Protein AF-A0A182GHY9-F1 (afdb_monomer)

Solvent-accessible surface area (backbone atoms only — not comparable to full-atom values): 9884 Å² total; per-residue (Å²): 143,86,58,100,80,68,76,86,52,67,66,63,53,52,51,48,66,60,46,50,62,52,52,52,51,51,52,52,50,51,54,53,50,46,50,72,72,6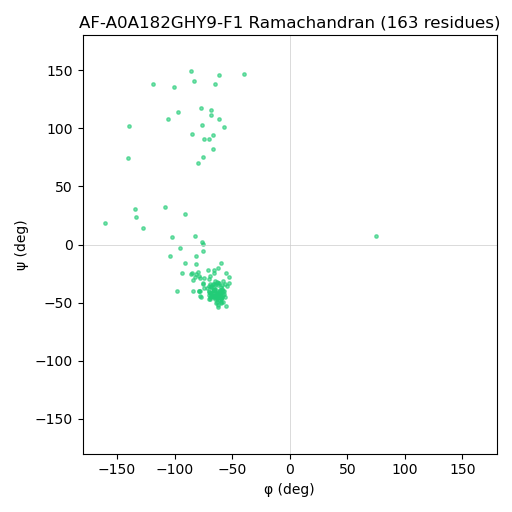6,54,89,40,74,66,48,56,60,66,68,33,74,63,49,67,51,50,62,54,41,52,54,34,36,60,63,43,46,57,59,50,50,53,52,53,60,70,64,62,83,66,95,65,91,74,55,64,70,60,57,73,75,60,47,58,65,60,54,47,51,43,51,49,53,14,50,50,51,38,54,65,48,51,53,54,51,54,51,49,50,41,71,72,64,56,84,76,62,94,78,70,80,75,86,63,71,65,58,59,54,57,52,50,53,51,52,50,51,56,52,51,54,51,55,45,70,73,37,81,73,54,50,63,71,72,79,110

Foldseek 3Di:
DDDPPDDDDVVVVVVCVVVVVVVVVVVVVVLVVCLVVVPPDPSNVVCPDPVVVLVVLLVVLLVVLVVVLVVVVVVPPPDDDPCPPVCVVPPPVVSVVVSSVSSVCVCCVCVVVVVVVCCVVVVPPPPDDDPDPPVVVVVVVVVVVVVVVVVVCVPDPVSVVVVVD

Radius of gyration: 30.06 Å; Cα contacts (8 Å, |Δi|>4): 34; chains: 1; bounding box: 75×43×74 Å

Sequence (165 aa):
MGSIHYEYNAFHAANYAAFSPIAWCIFFSWVVFTSHLGYKNTLVNLLSWRGFRVTTKMSYAVYLTQFPIFFYQVGRVRSSLYYDFVITVLCDFNEYGVIFLASYLLTVLFETPYSNIKRLLFDKRREKQPAPKLHDKQSQLDSALNSSKSIIYSTDPIAKELKDR

Mean predicted aligned error: 16.68 Å

Structure (mmCIF, N/CA/C/O backbone):
data_AF-A0A182GHY9-F1
#
_entry.id   AF-A0A182GHY9-F1
#
loop_
_atom_site.group_PDB
_atom_site.id
_atom_site.type_symbol
_atom_site.label_atom_id
_atom_site.label_alt_id
_atom_site.label_comp_id
_atom_site.label_asym_id
_atom_site.label_entity_id
_atom_site.label_seq_id
_atom_site.pdbx_PDB_ins_code
_atom_site.Cartn_x
_atom_site.Cartn_y
_atom_site.Cartn_z
_atom_site.occupancy
_atom_site.B_iso_or_equiv
_atom_site.auth_seq_id
_atom_site.auth_comp_id
_atom_site.auth_asym_id
_atom_site.auth_atom_id
_atom_site.pdbx_PDB_model_num
ATOM 1 N N . MET A 1 1 ? 1.100 11.813 -21.934 1.00 51.38 1 MET A N 1
ATOM 2 C CA . MET A 1 1 ? 2.394 11.619 -22.623 1.00 51.38 1 MET A CA 1
ATOM 3 C C . MET A 1 1 ? 2.229 10.567 -23.716 1.00 51.38 1 MET A C 1
ATOM 5 O O . MET A 1 1 ? 2.655 9.440 -23.535 1.00 51.38 1 MET A O 1
ATOM 9 N N . GLY A 1 2 ? 1.534 10.892 -24.808 1.00 58.16 2 GLY A N 1
ATOM 10 C CA . GLY A 1 2 ? 1.215 9.904 -25.853 1.00 58.16 2 GLY A CA 1
ATOM 11 C C . GLY A 1 2 ? 0.840 10.515 -27.202 1.00 58.16 2 GLY A C 1
ATOM 12 O O . GLY A 1 2 ? 0.208 9.861 -28.018 1.00 58.16 2 GLY A O 1
ATOM 13 N N . SER A 1 3 ? 1.184 11.783 -27.427 1.00 59.09 3 SER A N 1
ATOM 14 C CA . SER A 1 3 ? 1.061 12.428 -28.731 1.00 59.09 3 SER A CA 1
ATOM 15 C C . SER A 1 3 ? 2.434 12.442 -29.388 1.00 59.09 3 SER A C 1
ATOM 17 O O . SER A 1 3 ? 3.417 12.806 -28.746 1.00 59.09 3 SER A O 1
ATOM 19 N N . ILE A 1 4 ? 2.485 12.099 -30.672 1.00 68.94 4 ILE A N 1
ATOM 20 C CA . ILE A 1 4 ? 3.709 11.984 -31.486 1.00 68.94 4 ILE A CA 1
ATOM 21 C C . ILE A 1 4 ? 4.489 13.323 -31.561 1.00 68.94 4 ILE A C 1
ATOM 23 O O . ILE A 1 4 ? 5.677 13.337 -31.853 1.00 68.94 4 ILE A O 1
ATOM 27 N N . HIS A 1 5 ? 3.848 14.439 -31.193 1.00 73.38 5 HIS A N 1
ATOM 28 C CA . HIS A 1 5 ? 4.423 15.789 -31.126 1.00 73.38 5 HIS A CA 1
ATOM 29 C C . HIS A 1 5 ? 4.639 16.314 -29.690 1.00 73.38 5 HIS A C 1
ATOM 31 O O . HIS A 1 5 ? 4.480 17.504 -29.434 1.00 73.38 5 HIS A O 1
ATOM 37 N N . TYR A 1 6 ? 4.934 15.451 -28.713 1.00 73.81 6 TYR A N 1
ATOM 38 C CA . TYR A 1 6 ? 5.254 15.916 -27.358 1.00 73.81 6 TYR A CA 1
ATOM 39 C C . TYR A 1 6 ? 6.678 16.491 -27.304 1.00 73.81 6 TYR A C 1
ATOM 41 O O . TYR A 1 6 ? 7.653 15.743 -27.251 1.00 73.81 6 TYR A O 1
ATOM 49 N N . GLU A 1 7 ? 6.803 17.817 -27.282 1.00 75.81 7 GLU A N 1
ATOM 50 C CA . GLU A 1 7 ? 8.078 18.468 -26.980 1.00 75.81 7 GLU A CA 1
ATOM 51 C C . GLU A 1 7 ? 8.348 18.416 -25.473 1.00 75.81 7 GLU A C 1
ATOM 53 O O . GLU A 1 7 ? 7.598 18.958 -24.654 1.00 75.81 7 GLU A O 1
ATOM 58 N N . TYR A 1 8 ? 9.427 17.731 -25.089 1.00 77.94 8 TYR A N 1
ATOM 59 C CA . TYR A 1 8 ? 9.833 17.636 -23.694 1.00 77.94 8 TYR A CA 1
ATOM 60 C C . TYR A 1 8 ? 10.307 18.999 -23.190 1.00 77.94 8 TYR A C 1
ATOM 62 O O . TYR A 1 8 ? 11.374 19.484 -23.562 1.00 77.94 8 TYR A O 1
ATOM 70 N N . ASN A 1 9 ? 9.530 19.594 -22.291 1.00 86.25 9 ASN A N 1
ATOM 71 C CA . ASN A 1 9 ? 9.895 20.841 -21.642 1.00 86.25 9 ASN A CA 1
ATOM 72 C C . ASN A 1 9 ? 10.329 20.577 -20.193 1.00 86.25 9 ASN A C 1
ATOM 74 O O . ASN A 1 9 ? 9.512 20.273 -19.316 1.00 86.25 9 ASN A O 1
ATOM 78 N N . ALA A 1 10 ? 11.636 20.701 -19.951 1.00 86.31 10 ALA A N 1
ATOM 79 C CA . ALA A 1 10 ? 12.262 20.410 -18.663 1.00 86.31 10 ALA A CA 1
ATOM 80 C C . ALA A 1 10 ? 11.686 21.251 -17.511 1.00 86.31 10 ALA A C 1
ATOM 82 O O . ALA A 1 10 ? 11.594 20.763 -16.386 1.00 86.31 10 ALA A O 1
ATOM 83 N N . PHE A 1 11 ? 11.242 22.481 -17.787 1.00 91.25 11 PHE A N 1
ATOM 84 C CA . PHE A 1 11 ? 10.663 23.363 -16.774 1.00 91.25 11 PHE A CA 1
ATOM 85 C C . PHE A 1 11 ? 9.340 22.812 -16.220 1.00 91.25 11 PHE A C 1
ATOM 87 O O . PHE A 1 11 ? 9.134 22.771 -15.007 1.00 91.25 11 PHE A O 1
ATOM 94 N N . HIS A 1 12 ? 8.458 22.312 -17.092 1.00 86.88 12 HIS A N 1
ATOM 95 C CA . HIS A 1 12 ? 7.193 21.705 -16.670 1.00 86.88 12 HIS A CA 1
ATOM 96 C C . HIS A 1 12 ? 7.410 20.399 -15.894 1.00 86.88 12 HIS A C 1
ATOM 98 O O . HIS A 1 12 ? 6.748 20.174 -14.879 1.00 86.88 12 HIS A O 1
ATOM 104 N N . ALA A 1 13 ? 8.366 19.571 -16.326 1.00 86.81 13 ALA A N 1
ATOM 105 C CA . ALA A 1 13 ? 8.711 18.330 -15.637 1.00 86.81 13 ALA A CA 1
ATOM 106 C C . ALA A 1 13 ? 9.292 18.587 -14.234 1.00 86.81 13 ALA A C 1
ATOM 108 O O . ALA A 1 13 ? 8.872 17.945 -13.271 1.00 86.81 13 ALA A O 1
ATOM 109 N N . ALA A 1 14 ? 10.200 19.560 -14.104 1.00 90.38 14 ALA A N 1
ATOM 110 C CA . ALA A 1 14 ? 10.807 19.933 -12.828 1.00 90.38 14 ALA A CA 1
ATOM 111 C C . ALA A 1 14 ? 9.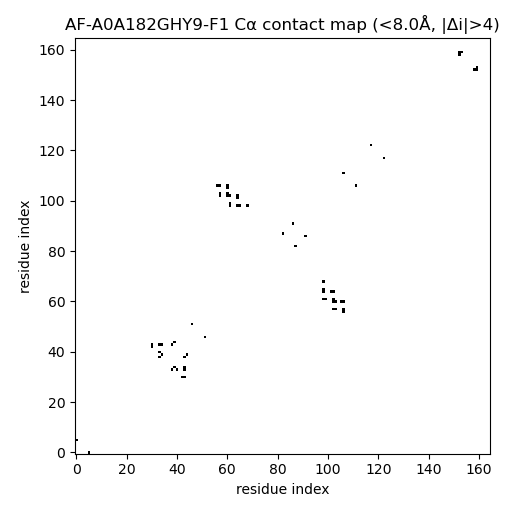767 20.469 -11.833 1.00 90.38 14 ALA A C 1
ATOM 113 O O . ALA A 1 14 ? 9.730 20.034 -10.681 1.00 90.38 14 ALA A O 1
ATOM 114 N N . ASN A 1 15 ? 8.872 21.350 -12.290 1.00 93.19 15 ASN A N 1
ATOM 115 C CA . ASN A 1 15 ? 7.797 21.876 -11.452 1.00 93.19 15 ASN A CA 1
ATOM 116 C C . ASN A 1 15 ? 6.858 20.760 -10.978 1.00 93.19 15 ASN A C 1
ATOM 118 O O . ASN A 1 15 ? 6.544 20.684 -9.792 1.00 93.19 15 ASN A O 1
ATOM 122 N N . TYR A 1 16 ? 6.448 19.852 -11.867 1.00 90.06 16 TYR A N 1
ATOM 123 C CA . TYR A 1 16 ? 5.610 18.718 -11.476 1.00 90.06 16 TYR A CA 1
ATOM 124 C C . TYR A 1 16 ? 6.307 17.814 -10.448 1.00 90.06 16 TYR A C 1
ATOM 126 O O . TYR A 1 16 ? 5.702 17.459 -9.437 1.00 90.06 16 TYR A O 1
ATOM 134 N N . ALA A 1 17 ? 7.584 17.488 -10.662 1.00 90.38 17 ALA A N 1
ATOM 135 C CA . ALA A 1 17 ? 8.359 16.654 -9.747 1.00 90.38 17 ALA A CA 1
ATOM 136 C C . ALA A 1 17 ? 8.526 17.291 -8.354 1.00 90.38 17 ALA A C 1
ATOM 138 O O . ALA A 1 17 ? 8.494 16.576 -7.355 1.00 90.38 17 ALA A O 1
ATOM 139 N N . ALA A 1 18 ? 8.655 18.619 -8.275 1.00 94.00 18 ALA A N 1
ATOM 140 C CA . ALA A 1 18 ? 8.781 19.340 -7.010 1.00 94.00 18 ALA A CA 1
ATOM 141 C C . ALA A 1 18 ? 7.437 19.495 -6.275 1.00 94.00 18 ALA A C 1
ATOM 143 O O . ALA A 1 18 ? 7.356 19.255 -5.070 1.00 94.00 18 ALA A O 1
ATOM 144 N N . PHE A 1 19 ? 6.367 19.870 -6.984 1.00 95.12 19 PHE A N 1
ATOM 145 C CA . PHE A 1 19 ? 5.070 20.153 -6.360 1.00 95.12 19 PHE A CA 1
ATOM 146 C C . PHE A 1 19 ? 4.232 18.906 -6.082 1.00 95.12 19 PHE A C 1
ATOM 148 O O . PHE A 1 19 ? 3.448 18.917 -5.137 1.00 95.12 19 PHE A O 1
ATOM 155 N N . SER A 1 20 ? 4.396 17.827 -6.850 1.00 93.00 20 SER A N 1
ATOM 156 C CA . SER A 1 20 ? 3.636 16.585 -6.659 1.00 93.00 20 SER A CA 1
ATOM 157 C C . SER A 1 20 ? 3.748 16.008 -5.235 1.00 93.00 20 SER A C 1
ATOM 159 O O . SER A 1 20 ? 2.708 15.834 -4.591 1.00 93.00 20 SER A O 1
ATOM 161 N N . PRO A 1 21 ? 4.949 15.777 -4.661 1.00 93.31 21 PRO A N 1
ATOM 162 C CA . PRO A 1 21 ? 5.058 15.266 -3.293 1.00 93.31 21 PRO A CA 1
ATOM 163 C C . PRO A 1 21 ? 4.525 16.257 -2.248 1.00 93.31 21 PRO A C 1
ATOM 165 O O . PRO A 1 21 ? 3.912 15.840 -1.267 1.00 93.31 21 PRO A O 1
ATOM 168 N N . ILE A 1 22 ? 4.694 17.566 -2.466 1.00 95.56 22 ILE A N 1
ATOM 169 C CA . ILE A 1 22 ? 4.180 18.607 -1.562 1.00 95.56 22 ILE A CA 1
ATOM 170 C C . ILE A 1 22 ? 2.647 18.588 -1.546 1.00 95.56 22 ILE A C 1
ATOM 172 O O . ILE A 1 22 ? 2.041 18.585 -0.474 1.00 95.56 22 ILE A O 1
ATOM 176 N N . ALA A 1 23 ? 2.019 18.527 -2.721 1.00 95.00 23 ALA A N 1
ATOM 177 C CA . ALA A 1 23 ? 0.571 18.443 -2.858 1.00 95.00 23 ALA A CA 1
ATOM 178 C C . ALA A 1 23 ? 0.017 17.187 -2.169 1.00 95.00 23 ALA A C 1
ATOM 180 O O . ALA A 1 23 ? -0.974 17.277 -1.444 1.00 95.00 23 ALA A O 1
ATOM 181 N N . TRP A 1 24 ? 0.694 16.041 -2.311 1.00 94.00 24 TRP A N 1
ATOM 182 C CA . TRP A 1 24 ? 0.338 14.810 -1.599 1.00 94.00 24 TRP A CA 1
ATOM 183 C C . TRP A 1 24 ? 0.422 14.961 -0.077 1.00 94.00 24 TRP A C 1
ATOM 185 O O . TRP A 1 24 ? -0.511 14.576 0.629 1.00 94.00 24 TRP A O 1
ATOM 195 N N . CYS A 1 25 ? 1.492 15.564 0.444 1.00 95.50 25 CYS A N 1
ATOM 196 C CA . CYS A 1 25 ? 1.641 15.819 1.877 1.00 95.50 25 CYS A CA 1
ATOM 197 C C . CYS A 1 25 ? 0.546 16.748 2.420 1.00 95.50 25 CYS A C 1
ATOM 199 O O . CYS A 1 25 ? -0.041 16.460 3.464 1.00 95.50 25 CYS A O 1
ATOM 201 N N . ILE A 1 26 ? 0.236 17.837 1.708 1.00 96.00 26 ILE A N 1
ATOM 202 C CA . ILE A 1 26 ? -0.831 18.775 2.089 1.00 96.00 26 ILE A CA 1
ATOM 203 C C . ILE A 1 26 ? -2.189 18.071 2.077 1.00 96.00 26 ILE A C 1
ATOM 205 O O . ILE A 1 26 ? -2.963 18.226 3.021 1.00 96.00 26 ILE A O 1
ATOM 209 N N . PHE A 1 27 ? -2.462 17.259 1.055 1.00 92.06 27 PHE A N 1
ATOM 210 C CA . PHE A 1 27 ? -3.694 16.484 0.964 1.00 92.06 27 PHE A CA 1
ATOM 211 C C . PHE A 1 27 ? -3.869 15.549 2.169 1.00 92.06 27 PHE A C 1
ATOM 213 O O . PHE A 1 27 ? -4.910 15.579 2.824 1.00 92.06 27 PHE A O 1
ATOM 220 N N . PHE A 1 28 ? -2.844 14.771 2.531 1.00 89.69 28 PHE A N 1
ATOM 221 C CA . PHE A 1 28 ? -2.913 13.907 3.713 1.00 89.69 28 PHE A CA 1
ATOM 222 C C . PHE A 1 28 ? -3.019 14.697 5.021 1.00 89.69 28 PHE A C 1
ATOM 224 O O . PHE A 1 28 ? -3.796 14.318 5.896 1.00 89.69 28 PHE A O 1
ATOM 231 N N . SER A 1 29 ? -2.297 15.813 5.144 1.00 92.19 29 SER A N 1
ATOM 232 C CA . SER A 1 29 ? -2.398 16.709 6.301 1.00 92.19 29 SER A CA 1
ATOM 233 C C . SER A 1 29 ? -3.828 17.2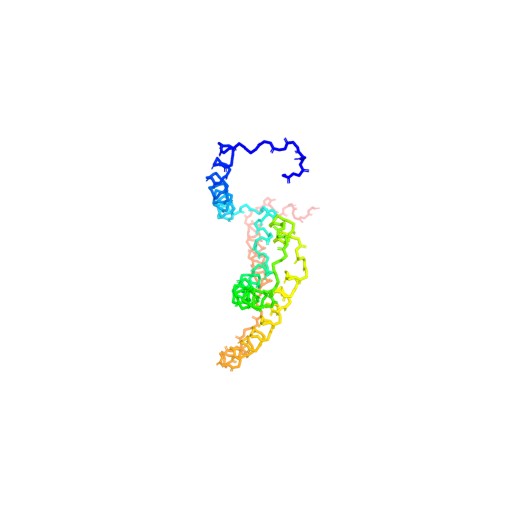33 6.480 1.00 92.19 29 SER A C 1
ATOM 235 O O . SER A 1 29 ? -4.389 17.154 7.573 1.00 92.19 29 SER A O 1
ATOM 237 N N . TRP A 1 30 ? -4.476 17.659 5.391 1.00 90.06 30 TRP A N 1
ATOM 238 C CA . TRP A 1 30 ? -5.878 18.078 5.390 1.00 90.06 30 TRP A CA 1
ATOM 239 C C . TRP A 1 30 ? -6.828 16.952 5.819 1.00 90.06 30 TRP A C 1
ATOM 241 O O . TRP A 1 30 ? -7.744 17.166 6.616 1.00 90.06 30 TRP A O 1
ATOM 251 N N . VAL A 1 31 ? -6.598 15.726 5.346 1.00 87.31 31 VAL A N 1
ATOM 252 C CA . VAL A 1 31 ? -7.397 14.556 5.741 1.00 87.31 31 VAL A CA 1
ATOM 253 C C . VAL A 1 31 ? -7.256 14.256 7.240 1.00 87.31 31 VAL A C 1
ATOM 255 O O . VAL A 1 31 ? -8.255 13.993 7.912 1.00 87.31 31 VAL A O 1
ATOM 258 N N . VAL A 1 32 ? -6.048 14.347 7.802 1.00 87.56 32 VAL A N 1
ATOM 259 C CA . VAL A 1 32 ? -5.819 14.167 9.247 1.00 87.56 32 VAL A CA 1
ATOM 260 C C . VAL A 1 32 ? -6.472 15.292 10.052 1.00 87.56 32 VAL A C 1
ATOM 262 O O . VAL A 1 32 ? -7.159 15.025 11.038 1.00 87.56 32 VAL A O 1
ATOM 265 N N . PHE A 1 33 ? -6.321 16.540 9.608 1.00 88.69 33 PHE A N 1
ATOM 266 C CA . PHE A 1 33 ? -6.912 17.708 10.255 1.00 88.69 33 PHE A CA 1
ATOM 267 C C . PHE A 1 33 ? -8.442 17.616 10.310 1.00 88.69 33 PHE A C 1
ATOM 269 O O . PHE A 1 33 ? -9.042 17.715 11.380 1.00 88.69 33 PHE A O 1
ATOM 276 N N . THR A 1 34 ? -9.081 17.335 9.174 1.00 85.94 34 THR A N 1
ATOM 277 C CA . THR A 1 34 ? -10.542 17.166 9.100 1.00 85.94 34 THR A CA 1
ATOM 278 C C . THR A 1 34 ? -11.042 15.991 9.940 1.00 85.94 34 THR A C 1
ATOM 280 O O . THR A 1 34 ? -12.113 16.091 10.538 1.00 85.94 34 THR A O 1
ATOM 283 N N . SER A 1 35 ? -10.251 14.919 10.061 1.00 82.50 35 SER A N 1
ATOM 284 C CA . SER A 1 35 ? -10.554 13.796 10.958 1.00 82.50 35 SER A CA 1
ATOM 285 C C . SER A 1 35 ? -10.535 14.211 12.434 1.00 82.50 35 SER A C 1
ATOM 287 O O . SER A 1 35 ? -11.381 13.764 13.207 1.00 82.50 35 SER A O 1
ATOM 289 N N . HIS A 1 36 ? -9.599 15.077 12.837 1.00 81.31 36 HIS A N 1
ATOM 290 C CA . HIS A 1 36 ? -9.468 15.529 14.225 1.00 81.31 36 HIS A CA 1
ATOM 291 C C . HIS A 1 36 ? -10.555 16.536 14.635 1.00 81.31 36 HIS A C 1
ATOM 293 O O . HIS A 1 36 ? -10.950 16.577 15.798 1.00 81.31 36 HIS A O 1
ATOM 299 N N . LEU A 1 37 ? -11.083 17.325 13.694 1.00 82.62 37 LEU A N 1
ATOM 300 C CA . LEU A 1 37 ? -12.161 18.289 13.960 1.00 82.62 37 LEU A CA 1
ATOM 301 C C . LEU A 1 37 ? -13.548 17.629 14.123 1.00 82.62 37 LEU A C 1
ATOM 303 O O . LEU A 1 37 ? -14.535 18.319 14.363 1.00 82.62 37 LEU A O 1
ATOM 307 N N . GLY A 1 38 ? -13.646 16.298 14.026 1.00 72.00 38 GLY A N 1
ATOM 308 C CA . GLY A 1 38 ? -14.887 15.558 14.284 1.00 72.00 38 GLY A CA 1
ATOM 309 C C . GLY A 1 38 ? -15.938 15.678 13.177 1.00 72.00 38 GLY A C 1
ATOM 310 O O . GLY A 1 38 ? -17.056 15.180 13.332 1.00 72.00 38 GLY A O 1
ATOM 311 N N . TYR A 1 39 ? -15.591 16.289 12.043 1.00 75.19 39 TYR A N 1
ATOM 312 C CA . TYR A 1 39 ? -16.460 16.326 10.877 1.00 75.19 39 TYR A CA 1
ATOM 313 C C . TYR A 1 39 ? -16.581 14.918 10.280 1.00 75.19 39 TYR A C 1
ATOM 315 O O . TYR A 1 39 ? -15.607 14.319 9.817 1.00 75.19 39 TYR A O 1
ATOM 323 N N . LYS A 1 40 ? -17.798 14.363 10.299 1.00 68.25 40 LYS A N 1
ATOM 324 C CA . LYS A 1 40 ? -18.110 13.072 9.671 1.00 68.25 40 LYS A CA 1
ATOM 325 C C . LYS A 1 40 ? -18.199 13.236 8.155 1.00 68.25 40 LYS A C 1
ATOM 327 O O . LYS A 1 40 ? -19.279 13.238 7.576 1.00 68.25 40 LYS A O 1
ATOM 332 N N . ASN A 1 41 ? -17.043 13.365 7.520 1.00 75.38 41 ASN A N 1
ATOM 333 C CA . ASN A 1 41 ? -16.931 13.450 6.070 1.00 75.38 41 ASN A CA 1
ATOM 334 C C . ASN A 1 41 ? -16.873 12.031 5.497 1.00 75.38 41 ASN A C 1
ATOM 336 O O . ASN A 1 41 ? -16.311 11.128 6.122 1.00 75.38 41 ASN A O 1
ATOM 340 N N . THR A 1 42 ? -17.385 11.824 4.283 1.00 77.81 42 THR A N 1
ATOM 341 C CA . THR A 1 42 ? -17.342 10.514 3.609 1.00 77.81 42 THR A CA 1
ATOM 342 C C . THR A 1 42 ? -15.914 9.960 3.520 1.00 77.81 42 THR A C 1
ATOM 344 O O . THR A 1 42 ? -15.712 8.766 3.722 1.00 77.81 42 THR A O 1
ATOM 347 N N . LEU A 1 43 ? -14.911 10.829 3.321 1.00 79.88 43 LEU A N 1
ATOM 348 C CA . LEU A 1 43 ? -13.489 10.458 3.348 1.00 79.88 43 LEU A CA 1
ATOM 349 C C . LEU A 1 43 ? -13.041 9.921 4.714 1.00 79.88 43 LEU A C 1
ATOM 351 O O . LEU A 1 43 ? -12.364 8.902 4.774 1.00 79.88 43 LEU A O 1
ATOM 355 N N . VAL A 1 44 ? -13.429 10.575 5.811 1.00 78.75 44 VAL A N 1
ATOM 356 C CA . VAL A 1 44 ? -13.054 10.150 7.171 1.00 78.75 44 VAL A CA 1
ATOM 357 C C . VAL A 1 44 ? -13.702 8.806 7.498 1.00 78.75 44 VAL A C 1
ATOM 359 O O . VAL A 1 44 ? -13.058 7.924 8.061 1.00 78.75 44 VAL A O 1
ATOM 362 N N . ASN A 1 45 ? -14.953 8.605 7.080 1.00 79.12 45 ASN A N 1
ATOM 363 C CA . ASN A 1 45 ? -15.637 7.325 7.242 1.00 79.12 45 ASN A CA 1
ATOM 364 C C . ASN A 1 45 ? -14.985 6.207 6.403 1.00 79.12 45 ASN A C 1
ATOM 366 O O . ASN A 1 45 ? -14.841 5.085 6.884 1.00 79.12 45 ASN A O 1
ATOM 370 N N . LEU A 1 46 ? -14.533 6.520 5.181 1.00 81.19 46 LEU A N 1
ATOM 371 C CA . LEU A 1 46 ? -13.786 5.592 4.328 1.00 81.19 46 LEU A CA 1
ATOM 372 C C . LEU A 1 46 ? -12.428 5.216 4.945 1.00 81.19 46 LEU A C 1
ATOM 374 O O . LEU A 1 46 ? -12.076 4.040 4.976 1.00 81.19 46 LEU A O 1
ATOM 378 N N . LEU A 1 47 ? -11.684 6.188 5.482 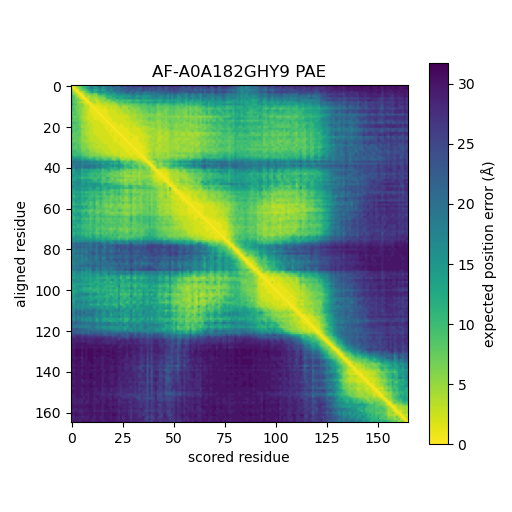1.00 75.44 47 LEU A N 1
ATOM 379 C CA . LEU A 1 47 ? -10.397 5.939 6.142 1.00 75.44 47 LEU A CA 1
ATOM 380 C C . LEU A 1 47 ? -10.543 5.214 7.489 1.00 75.44 47 LEU A C 1
ATOM 382 O O . LEU A 1 47 ? -9.660 4.454 7.876 1.00 75.44 47 LEU A O 1
ATOM 386 N N . SER A 1 48 ? -11.660 5.404 8.197 1.00 76.12 48 SER A N 1
ATOM 387 C CA . SER A 1 48 ? -11.974 4.678 9.437 1.00 76.12 48 SER A CA 1
ATOM 388 C C . SER A 1 48 ? -12.416 3.226 9.187 1.00 76.12 48 SER A C 1
ATOM 390 O O . SER A 1 48 ? -12.603 2.444 10.126 1.00 76.12 48 SER A O 1
ATOM 392 N N . TRP A 1 49 ? -12.573 2.818 7.923 1.00 80.06 49 TRP A N 1
ATOM 393 C CA . TRP A 1 49 ? -13.038 1.481 7.592 1.00 80.06 49 TRP A CA 1
ATOM 394 C C . TRP A 1 49 ? -12.042 0.404 8.039 1.00 80.06 49 TRP A C 1
ATOM 396 O O . TRP A 1 49 ? -10.828 0.497 7.854 1.00 80.06 49 TRP A O 1
ATOM 406 N N . ARG A 1 50 ? -12.574 -0.693 8.593 1.00 72.69 50 ARG A N 1
ATOM 407 C CA . ARG A 1 50 ? -11.800 -1.848 9.073 1.00 72.69 50 ARG A CA 1
ATOM 408 C C . ARG A 1 50 ? -10.884 -2.453 8.000 1.00 72.69 50 ARG A C 1
ATOM 410 O O . ARG A 1 50 ? -9.863 -3.032 8.364 1.00 72.69 50 ARG A O 1
ATOM 417 N N . GLY A 1 51 ? -11.214 -2.270 6.718 1.00 77.38 51 GLY A N 1
ATOM 418 C CA . GLY A 1 51 ? -10.373 -2.661 5.585 1.00 77.38 51 GLY A CA 1
ATOM 419 C C . GLY A 1 51 ? -9.006 -1.972 5.576 1.00 77.38 51 GLY A C 1
ATOM 420 O O . GLY A 1 51 ? -8.005 -2.633 5.323 1.00 77.38 51 GLY A O 1
ATOM 421 N N . PHE A 1 52 ? -8.920 -0.699 5.979 1.00 77.81 52 PHE A N 1
ATOM 422 C CA . PHE A 1 52 ? -7.657 0.047 5.973 1.00 77.81 52 PHE A CA 1
ATOM 423 C C . PHE A 1 52 ? -6.606 -0.585 6.898 1.00 77.81 52 PHE A C 1
ATOM 425 O O . PHE A 1 52 ? -5.426 -0.631 6.564 1.00 77.81 52 PHE A O 1
ATOM 432 N N . ARG A 1 53 ? -7.039 -1.187 8.019 1.00 76.31 53 ARG A N 1
ATOM 433 C CA . ARG A 1 53 ? -6.143 -1.922 8.933 1.00 76.31 53 ARG A CA 1
ATOM 434 C C . ARG A 1 53 ? -5.529 -3.168 8.292 1.00 76.31 53 ARG A C 1
ATOM 436 O O . ARG A 1 53 ? -4.430 -3.551 8.682 1.00 76.31 53 ARG A O 1
ATOM 443 N N . VAL A 1 54 ? -6.239 -3.814 7.366 1.00 79.44 54 VAL A N 1
ATOM 444 C CA . VAL A 1 54 ? -5.727 -4.964 6.604 1.00 79.44 54 VAL A CA 1
ATOM 445 C C . VAL A 1 54 ? -4.803 -4.465 5.500 1.00 79.44 54 VAL A C 1
ATOM 447 O O . VAL A 1 54 ? -3.695 -4.973 5.362 1.00 79.44 54 VAL A O 1
ATOM 450 N N . THR A 1 55 ? -5.200 -3.409 4.787 1.00 82.12 55 THR A N 1
ATOM 451 C CA . THR A 1 55 ? -4.389 -2.796 3.730 1.00 82.12 55 THR A CA 1
ATOM 452 C C . THR A 1 55 ? -3.012 -2.370 4.237 1.00 82.12 55 THR A C 1
ATOM 454 O O . THR A 1 55 ? -2.018 -2.711 3.609 1.00 82.12 55 THR A O 1
ATOM 457 N N . THR A 1 56 ? -2.912 -1.723 5.406 1.00 81.75 56 THR A N 1
ATOM 458 C CA . THR A 1 56 ? -1.608 -1.326 5.976 1.00 81.75 56 THR A CA 1
ATOM 459 C C . THR A 1 56 ? -0.674 -2.518 6.207 1.00 81.75 56 THR A C 1
ATOM 461 O O . THR A 1 56 ? 0.537 -2.397 6.042 1.00 81.75 56 THR A O 1
ATOM 464 N N . LYS A 1 57 ? -1.217 -3.683 6.572 1.00 78.44 57 LYS A N 1
ATOM 465 C CA . LYS A 1 57 ? -0.424 -4.904 6.763 1.00 78.44 57 LYS A CA 1
ATOM 466 C C . LYS A 1 57 ? -0.066 -5.564 5.435 1.00 78.44 57 LYS A C 1
ATOM 468 O O . LYS A 1 57 ? 1.069 -5.998 5.270 1.00 78.44 57 LYS A O 1
ATOM 473 N N . MET A 1 58 ? -1.001 -5.584 4.485 1.00 81.81 58 MET A N 1
ATOM 474 C CA . MET A 1 58 ? -0.761 -6.048 3.116 1.00 81.81 58 MET A CA 1
ATOM 475 C C . MET A 1 58 ? 0.367 -5.254 2.450 1.00 81.81 58 MET A C 1
ATOM 477 O O . MET A 1 58 ? 1.222 -5.855 1.810 1.00 81.81 58 MET A O 1
ATOM 481 N N . SER A 1 59 ? 0.447 -3.934 2.658 1.00 86.88 59 SER A N 1
ATOM 482 C CA . SER A 1 59 ? 1.534 -3.102 2.121 1.00 86.88 59 SER A CA 1
ATOM 483 C C . SER A 1 59 ? 2.926 -3.586 2.544 1.00 86.88 59 SER A C 1
ATOM 485 O O . SER A 1 59 ? 3.862 -3.503 1.754 1.00 86.88 59 SER A O 1
ATOM 487 N N . TYR A 1 60 ? 3.073 -4.133 3.758 1.00 84.00 60 TYR A N 1
ATOM 488 C CA . TYR A 1 60 ? 4.343 -4.713 4.207 1.00 84.00 60 TYR A CA 1
ATOM 489 C C . TYR A 1 60 ? 4.692 -5.997 3.441 1.00 84.00 60 TYR A C 1
ATOM 491 O O . TYR A 1 60 ? 5.831 -6.170 3.011 1.00 84.00 60 TYR A O 1
ATOM 499 N N . ALA A 1 61 ? 3.714 -6.875 3.212 1.00 85.31 61 ALA A N 1
ATOM 500 C CA . ALA A 1 61 ? 3.916 -8.079 2.406 1.00 85.31 61 ALA A CA 1
ATOM 501 C C . ALA A 1 61 ? 4.227 -7.748 0.937 1.00 85.31 61 ALA A C 1
ATOM 503 O O . ALA A 1 61 ? 5.092 -8.382 0.336 1.00 85.31 61 ALA A O 1
ATOM 504 N N . VAL A 1 62 ? 3.578 -6.720 0.381 1.00 86.62 62 VAL A N 1
ATOM 505 C CA . VAL A 1 62 ? 3.889 -6.192 -0.958 1.00 86.62 62 VAL A CA 1
ATOM 506 C C . VAL A 1 62 ? 5.329 -5.715 -1.027 1.00 86.62 62 VAL A C 1
ATOM 508 O O . VAL A 1 62 ? 6.070 -6.145 -1.904 1.00 86.62 62 VAL A O 1
ATOM 511 N N . TYR A 1 63 ? 5.763 -4.907 -0.061 1.00 86.00 63 TYR A N 1
ATOM 512 C CA . TYR A 1 63 ? 7.140 -4.426 -0.011 1.00 86.00 63 TYR A CA 1
ATOM 513 C C . TYR A 1 63 ? 8.166 -5.573 0.025 1.00 86.00 63 TYR A C 1
ATOM 515 O O . TYR A 1 63 ? 9.162 -5.538 -0.697 1.00 86.00 63 TYR A O 1
ATOM 523 N N . LEU A 1 64 ? 7.906 -6.617 0.820 1.00 84.31 64 LEU A N 1
ATOM 524 C CA . LEU A 1 64 ? 8.798 -7.774 0.911 1.00 84.31 64 LEU A CA 1
ATOM 525 C C . LEU A 1 64 ? 8.845 -8.620 -0.365 1.00 84.31 64 LEU A C 1
ATOM 527 O O . LEU A 1 64 ? 9.903 -9.152 -0.683 1.00 84.31 64 LEU A O 1
ATOM 531 N N . THR A 1 65 ? 7.728 -8.784 -1.077 1.00 83.62 65 THR A N 1
ATOM 532 C CA . THR A 1 65 ? 7.665 -9.631 -2.284 1.00 83.62 65 THR A CA 1
ATOM 533 C C . THR A 1 65 ? 8.096 -8.902 -3.552 1.00 83.62 65 THR A C 1
ATOM 535 O O . THR A 1 65 ? 8.580 -9.544 -4.485 1.00 83.62 65 THR A O 1
ATOM 538 N N . GLN A 1 66 ? 7.984 -7.572 -3.575 1.00 83.56 66 GLN A N 1
ATOM 539 C CA . GLN A 1 66 ? 8.325 -6.747 -4.728 1.00 83.56 66 GLN A CA 1
ATOM 540 C C . GLN A 1 66 ? 9.797 -6.894 -5.137 1.00 83.56 66 GLN A C 1
ATOM 542 O O . GLN A 1 66 ? 10.083 -7.095 -6.315 1.00 83.56 66 GLN A O 1
ATOM 547 N N . PHE A 1 67 ? 10.733 -6.851 -4.181 1.00 82.88 67 PHE A N 1
ATOM 548 C CA . PHE A 1 67 ? 12.167 -6.991 -4.472 1.00 82.88 67 PHE A CA 1
ATOM 549 C C . PHE A 1 67 ? 12.545 -8.376 -5.039 1.00 82.88 67 PHE A C 1
ATOM 551 O O . PHE A 1 67 ? 13.191 -8.421 -6.088 1.00 82.88 67 PHE A O 1
ATOM 558 N N . PRO A 1 68 ? 12.146 -9.506 -4.420 1.00 84.25 68 PRO A N 1
ATOM 559 C CA . PRO A 1 68 ? 12.389 -10.840 -4.967 1.00 84.25 68 PRO A CA 1
ATOM 560 C C . PRO A 1 68 ? 11.794 -11.058 -6.357 1.00 84.25 68 PRO A C 1
ATOM 562 O O . PRO A 1 68 ? 12.478 -11.612 -7.217 1.00 84.25 68 PRO A O 1
ATOM 565 N N . ILE A 1 69 ? 10.552 -10.615 -6.600 1.00 82.44 69 ILE A N 1
ATOM 566 C CA . ILE A 1 69 ? 9.945 -10.737 -7.932 1.00 82.44 69 ILE A CA 1
ATOM 567 C C . ILE A 1 69 ? 10.753 -9.941 -8.952 1.00 82.44 69 ILE A C 1
ATOM 569 O O . ILE A 1 69 ? 11.044 -10.458 -10.027 1.00 82.44 69 ILE A O 1
ATOM 573 N N . PHE A 1 70 ? 11.137 -8.707 -8.619 1.00 81.44 70 PHE A N 1
ATOM 574 C CA . PHE A 1 70 ? 11.886 -7.859 -9.536 1.00 81.44 70 PHE A CA 1
ATOM 575 C C . PHE A 1 70 ? 13.212 -8.519 -9.927 1.00 81.44 70 PHE A C 1
ATOM 577 O O . PHE A 1 70 ? 13.524 -8.644 -11.108 1.00 81.44 70 PHE A O 1
ATOM 584 N N . PHE A 1 71 ? 13.955 -9.039 -8.946 1.00 82.75 71 PHE A N 1
ATOM 585 C CA . PHE A 1 71 ? 15.190 -9.782 -9.201 1.00 82.75 71 PHE A CA 1
ATOM 586 C C . PHE A 1 71 ? 14.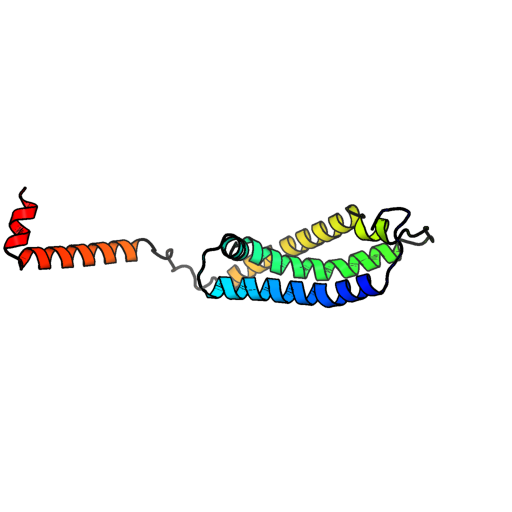968 -11.043 -10.039 1.00 82.75 71 PHE A C 1
ATOM 588 O O . PHE A 1 71 ? 15.777 -11.345 -10.917 1.00 82.75 71 PHE A O 1
ATOM 595 N N . TYR A 1 72 ? 13.880 -11.772 -9.793 1.00 83.19 72 TYR A N 1
ATOM 596 C CA . TYR A 1 72 ? 13.529 -12.953 -10.576 1.00 83.19 72 TYR A CA 1
ATOM 597 C C . TYR A 1 72 ? 13.273 -12.601 -12.045 1.00 83.19 72 TYR A C 1
ATOM 599 O O . TYR A 1 72 ? 13.785 -13.271 -12.940 1.00 83.19 72 TYR A O 1
ATOM 607 N N . GLN A 1 73 ? 12.539 -11.520 -12.299 1.00 75.00 73 GLN A N 1
ATOM 608 C CA . GLN A 1 73 ? 12.217 -11.075 -13.652 1.00 75.00 73 GLN A CA 1
ATOM 609 C C . GLN A 1 73 ? 13.460 -10.547 -14.376 1.00 75.00 73 GLN A C 1
ATOM 611 O O . GLN A 1 73 ? 13.751 -10.999 -15.484 1.00 75.00 73 GLN A O 1
ATOM 616 N N . VAL A 1 74 ? 14.282 -9.721 -13.717 1.00 77.38 74 VAL A N 1
AT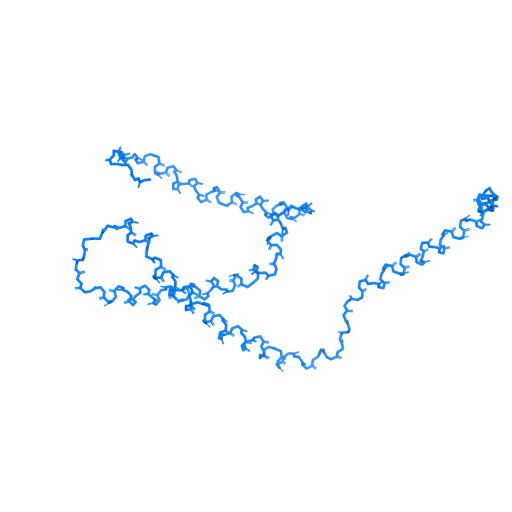OM 617 C CA . VAL A 1 74 ? 15.575 -9.262 -14.259 1.00 77.38 74 VAL A CA 1
ATOM 618 C C . VAL A 1 74 ? 16.509 -10.440 -14.566 1.00 77.38 74 VAL A C 1
ATOM 620 O O . VAL A 1 74 ? 17.160 -10.452 -15.606 1.00 77.38 74 VAL A O 1
ATOM 623 N N . GLY A 1 75 ? 16.544 -11.474 -13.718 1.00 78.56 75 GLY A N 1
ATOM 624 C CA . GLY A 1 75 ? 17.361 -12.673 -13.941 1.00 78.56 75 GLY A CA 1
ATOM 625 C C . GLY A 1 75 ? 16.874 -13.581 -15.081 1.00 78.56 75 GLY A C 1
ATOM 626 O O . GLY A 1 75 ? 17.656 -14.370 -15.624 1.00 78.56 75 GLY A O 1
ATOM 627 N N . ARG A 1 76 ? 15.593 -13.487 -15.462 1.00 76.31 76 ARG A N 1
ATOM 628 C CA . ARG A 1 76 ? 15.006 -14.230 -16.591 1.00 76.31 76 ARG A CA 1
ATOM 629 C C . ARG A 1 76 ? 15.237 -13.555 -17.935 1.00 76.31 76 ARG A C 1
ATOM 631 O O . ARG A 1 76 ? 15.333 -14.255 -18.945 1.00 76.31 76 ARG A O 1
ATOM 638 N N . VAL A 1 77 ? 15.334 -12.229 -17.965 1.00 70.75 77 VAL A N 1
ATOM 639 C CA . VAL A 1 77 ? 15.569 -11.466 -19.195 1.00 70.75 77 VAL A CA 1
ATOM 640 C C . VAL A 1 77 ? 17.033 -11.631 -19.614 1.00 70.75 77 VAL A C 1
ATOM 642 O O . VAL A 1 77 ? 17.918 -10.898 -19.188 1.00 70.75 77 VAL A O 1
ATOM 645 N N . ARG A 1 78 ? 17.303 -12.642 -20.449 1.00 65.12 78 ARG A N 1
ATOM 646 C CA . ARG A 1 78 ? 18.639 -12.914 -21.016 1.00 65.12 78 ARG A CA 1
ATOM 647 C C . ARG A 1 78 ? 18.859 -12.319 -22.413 1.00 65.12 78 ARG A C 1
ATOM 649 O O . ARG A 1 78 ? 19.954 -12.448 -22.949 1.00 65.12 78 ARG A O 1
ATOM 656 N N . SER A 1 79 ? 17.852 -11.676 -23.008 1.00 59.53 79 SER A N 1
ATOM 657 C CA . SER A 1 79 ? 17.941 -11.049 -24.335 1.00 59.53 79 SER A CA 1
ATOM 658 C C . SER A 1 79 ? 17.687 -9.546 -24.262 1.00 59.53 79 SER A C 1
ATOM 660 O O . SER A 1 79 ? 16.749 -9.115 -23.595 1.00 59.53 79 SER A O 1
ATOM 662 N N . SER A 1 80 ? 18.474 -8.758 -25.001 1.00 52.16 80 SER A N 1
ATOM 663 C CA . SER A 1 80 ? 18.200 -7.338 -25.242 1.00 52.16 80 SER A CA 1
ATOM 664 C C . SER A 1 80 ? 16.927 -7.218 -26.083 1.00 52.16 80 SER A C 1
ATOM 666 O O . SER A 1 80 ? 16.953 -7.361 -27.302 1.00 52.16 80 SER A O 1
ATOM 668 N N . LEU A 1 81 ? 15.788 -7.038 -25.418 1.00 58.22 81 LEU A N 1
ATOM 669 C CA . LEU A 1 81 ? 14.573 -6.573 -26.073 1.00 58.22 81 LEU A CA 1
ATOM 670 C C . LEU A 1 81 ? 14.645 -5.049 -26.163 1.00 58.22 81 LEU A C 1
ATOM 672 O O . LEU A 1 81 ? 15.110 -4.395 -25.227 1.00 58.22 81 LEU A O 1
ATOM 676 N N . TYR A 1 82 ? 14.197 -4.494 -27.291 1.00 54.56 82 TYR A N 1
ATOM 677 C CA . TYR A 1 82 ? 13.961 -3.059 -27.441 1.00 54.56 82 TYR A CA 1
ATOM 678 C C . TYR A 1 82 ? 12.960 -2.636 -26.361 1.00 54.56 82 TYR A C 1
ATOM 680 O O . TYR A 1 82 ? 11.770 -2.929 -26.445 1.00 54.56 82 TYR A O 1
ATOM 688 N N . TYR A 1 83 ? 13.477 -2.041 -25.290 1.00 54.62 83 TYR A N 1
ATOM 689 C CA . TYR A 1 83 ? 12.706 -1.726 -24.100 1.00 54.62 83 TYR A CA 1
ATOM 690 C C . TYR A 1 83 ? 12.008 -0.386 -24.326 1.00 54.62 83 TYR A C 1
ATOM 692 O O . TYR A 1 83 ? 12.591 0.673 -24.090 1.00 54.62 83 TYR A O 1
ATOM 700 N N . ASP A 1 84 ? 10.755 -0.415 -24.781 1.00 59.50 84 ASP A N 1
ATOM 701 C CA . ASP A 1 84 ? 9.889 0.756 -24.658 1.00 59.50 84 ASP A CA 1
ATOM 702 C C . ASP A 1 84 ? 9.555 0.919 -23.170 1.00 59.50 84 ASP A C 1
ATOM 704 O O . ASP A 1 84 ? 8.626 0.307 -22.629 1.00 59.50 84 ASP A O 1
ATOM 708 N N . PHE A 1 85 ? 10.393 1.703 -22.486 1.00 55.62 85 PHE A N 1
ATOM 709 C CA . PHE A 1 85 ? 10.399 1.893 -21.033 1.00 55.62 85 PHE A CA 1
ATOM 710 C C . PHE A 1 85 ? 9.028 2.299 -20.485 1.00 55.62 85 PHE A C 1
ATOM 712 O O . PHE A 1 85 ? 8.651 1.897 -19.391 1.00 55.62 85 PHE A O 1
ATOM 719 N N . VAL A 1 86 ? 8.254 3.060 -21.257 1.00 54.78 86 VAL A N 1
ATOM 720 C CA . VAL A 1 86 ? 6.967 3.595 -20.805 1.00 54.78 86 VAL A CA 1
ATOM 721 C C . VAL A 1 86 ? 5.857 2.543 -20.857 1.00 54.78 86 VAL A C 1
ATOM 723 O O . VAL A 1 86 ? 5.048 2.478 -19.941 1.00 54.78 86 VAL A O 1
ATOM 726 N N . ILE A 1 87 ? 5.805 1.701 -21.889 1.00 56.25 87 ILE A N 1
ATOM 727 C CA . ILE A 1 87 ? 4.709 0.730 -22.056 1.00 56.25 87 ILE A CA 1
ATOM 728 C C . ILE A 1 87 ? 4.989 -0.538 -21.247 1.00 56.25 87 ILE A C 1
ATOM 730 O O . ILE A 1 87 ? 4.094 -1.054 -20.586 1.00 56.25 87 ILE A O 1
ATOM 734 N N . THR A 1 88 ? 6.241 -0.989 -21.228 1.00 57.88 88 THR A N 1
ATOM 735 C CA . THR A 1 88 ? 6.637 -2.220 -20.530 1.00 57.88 88 THR A CA 1
ATOM 736 C C . THR A 1 88 ? 6.552 -2.037 -19.009 1.00 57.88 88 THR A C 1
ATOM 738 O O . THR A 1 88 ? 5.914 -2.816 -18.316 1.00 57.88 88 THR A O 1
ATOM 741 N N . VAL A 1 89 ? 7.089 -0.933 -18.467 1.00 56.81 89 VAL A N 1
ATOM 742 C CA . VAL A 1 89 ? 7.106 -0.714 -17.007 1.00 56.81 89 VAL A CA 1
ATOM 743 C C . VAL A 1 89 ? 5.737 -0.319 -16.449 1.00 56.81 89 VAL A C 1
ATOM 745 O O . VAL A 1 89 ? 5.440 -0.684 -15.321 1.00 56.81 89 VAL A O 1
ATOM 748 N N . LEU A 1 90 ? 4.893 0.419 -17.187 1.00 55.66 90 LEU A N 1
ATOM 749 C CA . LEU A 1 90 ? 3.580 0.845 -16.669 1.00 55.66 90 LEU A CA 1
ATOM 750 C C . LEU A 1 90 ? 2.425 -0.127 -16.966 1.00 55.66 90 LEU A C 1
ATOM 752 O O . LEU A 1 90 ? 1.370 0.018 -16.349 1.00 55.66 90 LEU A O 1
ATOM 756 N N . CYS A 1 91 ? 2.566 -1.077 -17.898 1.00 53.78 91 CYS A N 1
ATOM 757 C CA . CYS A 1 91 ? 1.440 -1.887 -18.387 1.00 53.78 91 CYS A CA 1
ATOM 758 C C . CYS A 1 91 ? 1.641 -3.410 -18.341 1.00 53.78 91 CYS A C 1
ATOM 760 O O . CYS A 1 91 ? 0.808 -4.136 -18.883 1.00 53.78 91 CYS A O 1
ATOM 762 N N . ASP A 1 92 ? 2.645 -3.928 -17.630 1.00 66.00 92 ASP A N 1
ATOM 763 C CA . ASP A 1 92 ? 2.742 -5.369 -17.360 1.00 66.00 92 ASP A CA 1
ATOM 764 C C . ASP A 1 92 ? 1.816 -5.794 -16.204 1.00 66.00 92 ASP A C 1
ATOM 766 O O . ASP A 1 92 ? 2.231 -6.175 -15.108 1.00 66.00 92 ASP A O 1
ATOM 770 N N . PHE A 1 93 ? 0.502 -5.766 -16.462 1.00 72.75 93 PHE A N 1
ATOM 771 C CA . PHE A 1 93 ? -0.542 -6.200 -15.518 1.00 72.75 93 PHE A CA 1
ATOM 772 C C . PHE A 1 93 ? -0.317 -7.615 -14.966 1.00 72.75 93 PHE A C 1
ATOM 774 O O . PHE A 1 93 ? -0.750 -7.917 -13.854 1.00 72.75 93 PHE A O 1
ATOM 781 N N . ASN A 1 94 ? 0.358 -8.482 -15.725 1.00 75.25 94 ASN A N 1
ATOM 782 C CA . ASN A 1 94 ? 0.677 -9.840 -15.297 1.00 75.25 94 ASN A CA 1
ATOM 783 C C . ASN A 1 94 ? 1.697 -9.841 -14.144 1.00 75.25 94 ASN A C 1
ATOM 785 O O . ASN A 1 94 ? 1.462 -10.490 -13.126 1.00 75.25 94 ASN A O 1
ATOM 789 N N . GLU A 1 95 ? 2.766 -9.042 -14.233 1.00 73.31 95 GLU A N 1
ATOM 790 C CA . GLU A 1 95 ? 3.741 -8.907 -13.142 1.00 73.31 95 GLU A CA 1
ATOM 791 C C . GLU A 1 95 ? 3.100 -8.322 -11.887 1.00 73.31 95 GLU A C 1
ATOM 793 O O . GLU A 1 95 ? 3.247 -8.879 -10.797 1.00 73.31 95 GLU A O 1
ATOM 798 N N . TYR A 1 96 ? 2.317 -7.251 -12.037 1.00 78.38 96 TYR A N 1
ATOM 799 C CA . TYR A 1 96 ? 1.578 -6.664 -10.920 1.00 78.38 96 TYR A CA 1
ATOM 800 C C . TYR A 1 96 ? 0.593 -7.655 -10.293 1.00 78.38 96 TYR A C 1
ATOM 802 O O . TYR A 1 96 ? 0.479 -7.716 -9.068 1.00 78.38 96 TYR A O 1
ATOM 810 N N . GLY A 1 97 ? -0.078 -8.469 -11.113 1.00 82.00 97 GLY A N 1
ATOM 811 C CA . GLY A 1 97 ? -0.973 -9.529 -10.659 1.00 82.00 97 GLY A CA 1
ATOM 812 C C . GLY A 1 97 ? -0.247 -10.599 -9.846 1.00 82.00 97 GLY A C 1
ATOM 813 O O . GLY A 1 97 ? -0.726 -10.980 -8.778 1.00 82.00 97 GLY A O 1
ATOM 814 N N . VAL A 1 98 ? 0.933 -11.037 -10.292 1.00 80.44 98 VAL A N 1
ATOM 815 C CA . VAL A 1 98 ? 1.758 -12.017 -9.568 1.00 80.44 98 VAL A CA 1
ATOM 816 C C . VAL A 1 98 ? 2.266 -11.442 -8.245 1.00 80.44 98 VAL A C 1
ATOM 818 O O . VAL A 1 98 ? 2.173 -12.123 -7.226 1.00 80.44 98 VAL A O 1
ATOM 821 N N . ILE A 1 99 ? 2.734 -10.188 -8.218 1.00 82.06 99 ILE A N 1
ATOM 822 C CA . ILE A 1 99 ? 3.160 -9.513 -6.977 1.00 82.06 99 ILE A CA 1
ATOM 823 C C . ILE A 1 99 ? 1.989 -9.407 -6.004 1.00 82.06 99 ILE A C 1
ATOM 825 O O . ILE A 1 99 ? 2.122 -9.749 -4.827 1.00 82.06 99 ILE A O 1
ATOM 829 N N . PHE A 1 100 ? 0.831 -8.956 -6.487 1.00 84.62 100 PHE A N 1
ATOM 830 C CA . PHE A 1 100 ? -0.354 -8.779 -5.659 1.00 84.62 100 PHE A CA 1
ATOM 831 C C . PHE A 1 100 ? -0.855 -10.115 -5.101 1.00 84.62 100 PHE A C 1
ATOM 833 O O . PHE A 1 100 ? -1.113 -10.221 -3.903 1.00 84.62 100 PHE A O 1
ATOM 840 N N . LEU A 1 101 ? -0.919 -11.159 -5.933 1.00 86.31 101 LEU A N 1
ATOM 841 C CA . LEU A 1 101 ? -1.329 -12.497 -5.514 1.00 86.31 101 LEU A CA 1
ATOM 842 C C . LEU A 1 101 ? -0.330 -13.115 -4.527 1.00 86.31 101 LEU A C 1
ATOM 844 O O . LEU A 1 101 ? -0.746 -13.641 -3.497 1.00 86.31 101 LEU A O 1
ATOM 848 N N . ALA A 1 102 ? 0.975 -13.012 -4.792 1.00 81.88 102 ALA A N 1
ATOM 849 C CA . ALA A 1 102 ? 2.015 -13.495 -3.886 1.00 81.88 102 ALA A CA 1
ATOM 850 C C . ALA A 1 102 ? 1.953 -12.779 -2.529 1.00 81.88 102 ALA A C 1
ATOM 852 O O . ALA A 1 102 ? 2.012 -13.427 -1.486 1.00 81.88 102 ALA A O 1
ATOM 853 N N . SER A 1 103 ? 1.755 -11.460 -2.530 1.00 84.06 103 SER A N 1
ATOM 854 C CA . SER A 1 103 ? 1.588 -10.650 -1.314 1.00 84.06 103 SER A CA 1
ATOM 855 C C . SER A 1 103 ? 0.332 -11.013 -0.536 1.00 84.06 103 SER A C 1
ATOM 857 O O . SER A 1 103 ? 0.362 -11.095 0.693 1.00 84.06 103 SER A O 1
ATOM 859 N N . TYR A 1 104 ? -0.772 -11.238 -1.248 1.00 85.62 104 TYR A N 1
ATOM 860 C CA . TYR A 1 104 ? -2.034 -11.663 -0.663 1.00 85.62 104 TYR A CA 1
ATOM 861 C C . TYR A 1 104 ? -1.889 -13.033 -0.000 1.00 85.62 104 TYR A C 1
ATOM 863 O O . TYR A 1 104 ? -2.229 -13.181 1.173 1.00 85.62 104 TYR A O 1
ATOM 871 N N . LEU A 1 105 ? -1.315 -14.010 -0.709 1.00 85.56 105 LEU A N 1
ATOM 872 C CA . LEU A 1 105 ? -1.052 -15.345 -0.173 1.00 85.56 105 LEU A CA 1
ATOM 873 C C . LEU A 1 105 ? -0.118 -15.285 1.033 1.00 85.56 105 LEU A C 1
ATOM 875 O O . LEU A 1 105 ? -0.419 -15.900 2.050 1.00 85.56 105 LEU A O 1
ATOM 879 N N . LEU A 1 106 ? 0.964 -14.506 0.959 1.00 81.81 106 LEU A N 1
ATOM 880 C CA . LEU A 1 106 ? 1.893 -14.312 2.070 1.00 81.81 106 LEU A CA 1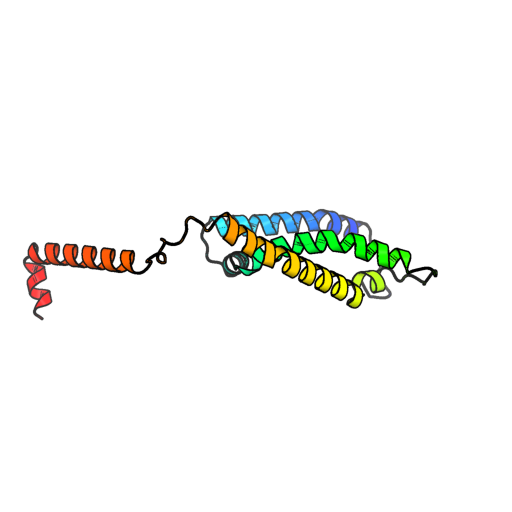
ATOM 881 C C . LEU A 1 106 ? 1.172 -13.717 3.285 1.00 81.81 106 LEU A C 1
ATOM 883 O O . LEU A 1 106 ? 1.302 -14.212 4.402 1.00 81.81 106 LEU A O 1
ATOM 887 N N . THR A 1 107 ? 0.345 -12.697 3.075 1.00 84.56 107 THR A N 1
ATOM 888 C CA . THR A 1 107 ? -0.409 -12.073 4.163 1.00 84.56 107 THR A CA 1
ATOM 889 C C . THR A 1 107 ? -1.419 -13.040 4.760 1.00 84.56 107 THR A C 1
ATOM 891 O O . THR A 1 107 ? -1.460 -13.176 5.973 1.00 84.56 107 THR A O 1
ATOM 894 N N . VAL A 1 108 ? -2.188 -13.781 3.963 1.00 81.06 108 VAL A N 1
ATOM 895 C CA . VAL A 1 108 ? -3.137 -14.775 4.492 1.00 81.06 108 VAL A CA 1
ATOM 896 C C . VAL A 1 108 ? -2.404 -15.890 5.239 1.00 81.06 108 VAL A C 1
ATOM 898 O O . VAL A 1 108 ? -2.821 -16.261 6.339 1.00 81.06 108 VAL A O 1
ATOM 901 N N . LEU A 1 109 ? -1.300 -16.391 4.682 1.00 80.75 109 LEU A N 1
ATOM 902 C CA . LEU A 1 109 ? -0.516 -17.481 5.253 1.00 80.75 109 LEU A CA 1
ATOM 903 C C . LEU A 1 109 ? 0.147 -17.085 6.569 1.00 80.75 109 LEU A C 1
ATOM 905 O O . LEU A 1 109 ? 0.270 -17.938 7.432 1.00 80.75 109 LEU A O 1
ATOM 909 N N . PHE A 1 110 ? 0.565 -15.831 6.749 1.00 77.69 110 PHE A N 1
ATOM 910 C CA . PHE A 1 110 ? 1.225 -15.384 7.980 1.00 77.69 110 PHE A CA 1
ATOM 911 C C . PHE A 1 110 ? 0.272 -14.694 8.959 1.00 77.69 110 PHE A C 1
ATOM 913 O O . PHE A 1 110 ? 0.337 -14.943 10.161 1.00 77.69 110 PHE A O 1
ATOM 920 N N . GLU A 1 111 ? -0.650 -13.861 8.486 1.00 76.69 111 GLU A N 1
ATOM 921 C CA . GLU A 1 111 ? -1.568 -13.105 9.338 1.00 76.69 111 GLU A CA 1
ATOM 922 C C . GLU A 1 111 ? -2.604 -14.018 10.010 1.00 76.69 111 GLU A C 1
ATOM 924 O O . GLU A 1 111 ? -2.868 -13.861 11.205 1.00 76.69 111 GLU A O 1
ATOM 929 N N . THR A 1 112 ? -3.140 -15.010 9.288 1.00 75.19 112 THR A N 1
ATOM 930 C CA . THR A 1 112 ? -4.125 -15.963 9.830 1.00 75.19 112 THR A CA 1
ATOM 931 C C . THR A 1 112 ? -3.561 -16.799 10.986 1.00 75.19 112 THR A C 1
ATOM 933 O O . THR A 1 112 ? -4.147 -16.768 12.075 1.00 75.19 112 THR A O 1
ATOM 936 N N . PRO A 1 113 ? -2.416 -17.503 10.850 1.00 75.38 113 PRO A N 1
ATOM 937 C CA . PRO A 1 113 ? -1.844 -18.226 11.978 1.00 75.38 113 PRO A CA 1
ATOM 938 C C . PRO A 1 113 ? -1.327 -17.281 13.054 1.00 75.38 113 PRO A C 1
ATOM 940 O O . PRO A 1 113 ? -1.498 -17.586 14.227 1.00 75.38 113 PRO A O 1
ATOM 943 N N . TYR A 1 114 ? -0.770 -16.115 12.714 1.00 75.19 114 TYR A N 1
ATOM 944 C CA . TYR A 1 114 ? -0.316 -15.159 13.724 1.00 75.19 114 TYR A CA 1
ATOM 945 C C . TYR A 1 114 ? -1.466 -14.664 14.605 1.00 75.19 114 TYR A C 1
ATOM 947 O O . TYR A 1 114 ? -1.323 -14.569 15.828 1.00 75.19 114 TYR A O 1
ATOM 955 N N . SER A 1 115 ? -2.630 -14.392 14.009 1.00 74.69 115 SER A N 1
ATOM 956 C CA . SER A 1 115 ? -3.814 -14.011 14.772 1.00 74.69 115 SER A CA 1
ATOM 957 C C . SER A 1 115 ? -4.316 -15.155 15.656 1.00 74.69 115 SER A C 1
ATOM 959 O O . SER A 1 115 ? -4.709 -14.907 16.798 1.00 74.69 115 SER A O 1
ATOM 961 N N . ASN A 1 116 ? -4.278 -16.394 15.162 1.00 77.25 116 ASN A N 1
ATOM 962 C CA . ASN A 1 116 ? -4.685 -17.580 15.915 1.00 77.25 116 ASN A CA 1
ATOM 963 C C . ASN A 1 116 ? -3.710 -17.917 17.055 1.00 77.25 116 ASN A C 1
ATOM 965 O O . ASN A 1 116 ? -4.152 -18.227 18.157 1.00 77.25 116 ASN A O 1
ATOM 969 N N . ILE A 1 117 ? -2.398 -17.785 16.837 1.00 80.06 117 ILE A N 1
ATOM 970 C CA . ILE A 1 117 ? -1.354 -18.010 17.848 1.00 80.06 117 ILE A CA 1
ATOM 971 C C . ILE A 1 117 ? -1.430 -16.944 18.937 1.00 80.06 117 ILE A C 1
ATOM 973 O O . ILE A 1 117 ? -1.381 -17.279 20.116 1.00 80.06 117 ILE A O 1
ATOM 977 N N . LYS A 1 118 ? -1.605 -15.663 18.579 1.00 78.25 118 LYS A N 1
ATOM 978 C CA . LYS A 1 118 ? -1.828 -14.603 19.575 1.00 78.25 118 LYS A CA 1
ATOM 979 C C . LYS A 1 118 ? -3.053 -14.882 20.425 1.00 78.25 118 LYS A C 1
ATOM 981 O O . LYS A 1 118 ? -3.016 -14.659 21.629 1.00 78.25 118 LYS A O 1
ATOM 986 N N . ARG A 1 119 ? -4.125 -15.378 19.814 1.00 73.94 119 ARG A N 1
ATOM 987 C CA . ARG A 1 119 ? -5.290 -15.818 20.568 1.00 73.94 119 ARG A CA 1
ATOM 988 C C . ARG A 1 119 ? -4.902 -16.979 21.489 1.00 73.94 119 ARG A C 1
ATOM 990 O O . ARG A 1 119 ? -5.027 -16.853 22.689 1.00 73.94 119 ARG A O 1
ATOM 997 N N . LEU A 1 120 ? -4.279 -18.042 21.002 1.00 77.12 120 LEU A N 1
ATOM 998 C CA . LEU A 1 120 ? -3.904 -19.176 21.855 1.00 77.12 120 LEU A CA 1
ATOM 999 C C . LEU A 1 120 ? -2.967 -18.807 23.032 1.00 77.12 120 LEU A C 1
ATOM 1001 O O . LEU A 1 120 ? -3.125 -19.335 24.132 1.00 77.12 120 LEU A O 1
ATOM 1005 N N . LEU A 1 121 ? -2.013 -17.891 22.822 1.00 79.19 121 LEU A N 1
ATOM 1006 C CA . LEU A 1 121 ? -1.057 -17.452 23.849 1.00 79.19 121 LEU A CA 1
ATOM 1007 C C . LEU A 1 121 ? -1.648 -16.440 24.843 1.00 79.19 121 LEU A C 1
ATOM 1009 O O . LEU A 1 121 ? -1.340 -16.504 26.032 1.00 79.19 121 LEU A O 1
ATOM 1013 N N . PHE A 1 122 ? -2.467 -15.492 24.373 1.00 76.81 122 PHE A N 1
ATOM 1014 C CA . PHE A 1 122 ? -2.970 -14.378 25.189 1.00 76.81 122 PHE A CA 1
ATOM 1015 C C . PHE A 1 122 ? -4.436 -14.541 25.636 1.00 76.81 122 PHE A C 1
ATOM 1017 O O . PHE A 1 122 ? -4.891 -13.807 26.513 1.00 76.81 122 PHE A O 1
ATOM 1024 N N . ASP A 1 123 ? -5.176 -15.518 25.105 1.00 59.94 123 ASP A N 1
ATOM 1025 C CA . ASP A 1 123 ? -6.605 -15.763 25.381 1.00 59.94 123 ASP A CA 1
ATOM 1026 C C . ASP A 1 123 ? -6.821 -16.742 26.556 1.00 59.94 123 ASP A C 1
ATOM 1028 O O . ASP A 1 123 ? -7.876 -17.347 26.691 1.00 59.94 123 ASP A O 1
ATOM 1032 N N . LYS A 1 124 ? -5.859 -16.836 27.491 1.00 56.66 124 LYS A N 1
ATOM 1033 C CA . LYS A 1 124 ? -6.105 -17.398 28.839 1.00 56.66 124 LYS A CA 1
ATOM 1034 C C . LYS A 1 124 ? -6.861 -16.433 29.775 1.00 56.66 124 LYS A C 1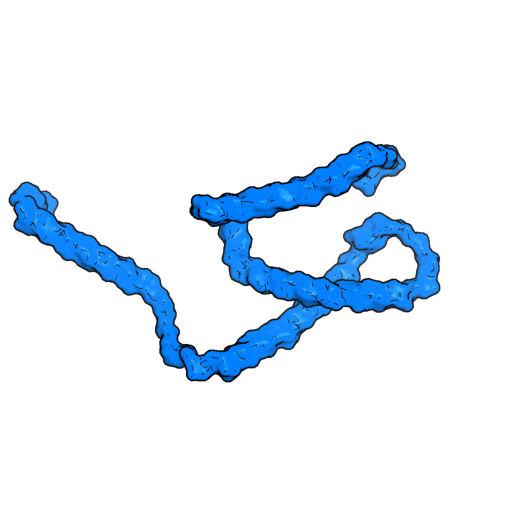
ATOM 1036 O O . LYS A 1 124 ? -7.065 -16.751 30.941 1.00 56.66 124 LYS A O 1
ATOM 1041 N N . ARG A 1 125 ? -7.262 -15.236 29.314 1.00 58.50 125 ARG A N 1
ATOM 1042 C CA . ARG A 1 125 ? -7.911 -14.196 30.149 1.00 58.50 125 ARG A CA 1
ATOM 1043 C C . ARG A 1 125 ? -9.162 -13.549 29.542 1.00 58.50 125 ARG A C 1
ATOM 1045 O O . ARG A 1 125 ? -9.502 -12.428 29.918 1.00 58.50 125 ARG A O 1
ATOM 1052 N N . ARG A 1 126 ? -9.866 -14.201 28.615 1.00 55.31 126 ARG A N 1
ATOM 1053 C CA . ARG A 1 126 ? -11.037 -13.581 27.963 1.00 55.31 126 ARG A CA 1
ATOM 1054 C C . ARG A 1 126 ? -12.279 -14.458 27.852 1.00 55.31 126 ARG A C 1
ATOM 1056 O O . ARG A 1 126 ? -13.135 -14.205 27.018 1.00 55.31 126 ARG A O 1
ATOM 1063 N N . GLU A 1 127 ? -12.470 -15.362 28.808 1.00 52.09 127 GLU A N 1
ATOM 1064 C CA . GLU A 1 127 ? -13.779 -15.999 29.026 1.00 52.09 127 GLU A CA 1
ATOM 1065 C C . GLU A 1 127 ? -14.755 -15.140 29.864 1.00 52.09 127 GLU A C 1
ATOM 1067 O O . GLU A 1 127 ? -15.854 -15.566 30.196 1.00 52.09 127 GLU A O 1
ATOM 1072 N N . LYS A 1 128 ? -14.417 -13.884 30.192 1.00 47.00 128 LYS A N 1
ATOM 1073 C CA . LYS A 1 128 ? -15.369 -12.948 30.820 1.00 47.00 128 LYS A CA 1
ATOM 1074 C C . LYS A 1 128 ? -15.240 -11.530 30.281 1.00 47.00 128 LYS A C 1
ATOM 1076 O O . LYS A 1 128 ? -14.757 -10.647 30.976 1.00 47.00 128 LYS A O 1
ATOM 1081 N N . GLN A 1 129 ? -15.718 -11.291 29.065 1.00 39.62 129 GLN A N 1
ATOM 1082 C CA . GLN A 1 129 ? -16.313 -9.993 28.731 1.00 39.62 129 GLN A CA 1
ATOM 1083 C C . GLN A 1 129 ? -17.550 -10.228 27.856 1.00 39.62 129 GLN A C 1
ATOM 1085 O O . GLN A 1 129 ? -17.398 -10.499 26.664 1.00 39.62 129 GLN A O 1
ATOM 1090 N N . PRO A 1 130 ? -18.774 -10.148 28.414 1.00 43.44 130 PRO A N 1
ATOM 1091 C CA . PRO A 1 130 ? -19.952 -9.966 27.584 1.00 43.44 130 PRO A CA 1
ATOM 1092 C C . PRO A 1 130 ? -19.808 -8.632 26.840 1.00 43.44 130 PRO A C 1
ATOM 1094 O O . PRO A 1 130 ? -19.197 -7.686 27.343 1.00 43.44 130 PRO A O 1
ATOM 1097 N N . ALA A 1 131 ? -20.323 -8.603 25.614 1.00 44.28 131 ALA A N 1
ATOM 1098 C CA . ALA A 1 131 ? -20.289 -7.478 24.690 1.00 44.28 131 ALA A CA 1
ATOM 1099 C C . ALA A 1 131 ? -20.526 -6.110 25.372 1.00 44.28 131 ALA A C 1
ATOM 1101 O O . ALA A 1 131 ? -21.308 -6.031 26.325 1.00 44.28 131 ALA A O 1
ATOM 1102 N N . PRO A 1 132 ? -19.906 -5.015 24.884 1.00 41.06 132 PRO A N 1
ATOM 1103 C CA . PRO A 1 132 ? -20.161 -3.687 25.419 1.00 41.06 132 PRO A CA 1
ATOM 1104 C C . PRO A 1 132 ? -21.640 -3.362 25.208 1.00 41.06 132 PRO A C 1
ATOM 1106 O O . PRO A 1 132 ? -22.096 -3.142 24.086 1.00 41.06 132 PRO A O 1
ATOM 1109 N N . LYS A 1 133 ? -22.396 -3.370 26.305 1.00 47.66 133 LYS A N 1
ATOM 1110 C CA . LYS A 1 133 ? -23.806 -3.002 26.350 1.00 47.66 133 LYS A CA 1
ATOM 1111 C C . LYS A 1 133 ? -23.955 -1.507 26.052 1.00 47.66 133 LYS A C 1
ATOM 1113 O O . LYS A 1 133 ? -24.087 -0.687 26.953 1.00 47.66 133 LYS A O 1
ATOM 1118 N N . LEU A 1 134 ? -23.947 -1.147 24.772 1.00 50.69 134 LEU A N 1
ATOM 1119 C CA . LEU A 1 134 ? -24.376 0.172 24.292 1.00 50.69 134 LEU A CA 1
ATOM 1120 C C . LEU A 1 134 ? -25.863 0.435 24.606 1.00 50.69 134 LEU A C 1
ATOM 1122 O O . LEU A 1 134 ? -26.268 1.585 24.699 1.00 50.69 134 LEU A O 1
ATOM 1126 N N . HIS A 1 135 ? -26.647 -0.620 24.853 1.00 45.28 135 HIS A N 1
ATOM 1127 C CA . HIS A 1 135 ? -28.067 -0.535 25.202 1.00 45.28 135 HIS A CA 1
ATOM 1128 C C . HIS A 1 135 ? -28.329 -0.186 26.686 1.00 45.28 135 HIS A C 1
ATOM 1130 O O . HIS A 1 135 ? -29.371 0.385 26.988 1.00 45.28 135 HIS A O 1
ATOM 1136 N N . ASP A 1 136 ? -27.388 -0.456 27.608 1.00 53.50 136 ASP A N 1
ATOM 1137 C CA . ASP A 1 136 ? -27.589 -0.193 29.052 1.00 53.50 136 ASP A CA 1
ATOM 1138 C C . ASP A 1 136 ? -27.389 1.286 29.421 1.00 53.50 136 ASP A C 1
ATOM 1140 O O . ASP A 1 136 ? -27.989 1.764 30.377 1.00 53.50 136 ASP A O 1
ATOM 1144 N N . LYS A 1 137 ? -26.576 2.051 28.676 1.00 50.47 137 LYS A N 1
ATOM 1145 C CA . LYS A 1 137 ? -26.426 3.496 28.938 1.00 50.47 137 LYS A CA 1
ATOM 1146 C C . LYS A 1 137 ? -27.633 4.306 28.466 1.00 50.47 137 LYS A C 1
ATOM 1148 O O . LYS A 1 137 ? -27.971 5.286 29.118 1.00 50.47 137 LYS A O 1
ATOM 1153 N N . GLN A 1 138 ? -28.276 3.893 27.372 1.00 53.06 138 GLN A N 1
ATOM 1154 C CA . GLN A 1 138 ? -29.467 4.564 26.848 1.00 53.06 138 GLN A CA 1
ATOM 1155 C C . GLN A 1 138 ? -30.667 4.340 27.782 1.00 53.06 138 GLN A C 1
ATOM 1157 O O . GLN A 1 138 ? -31.287 5.300 28.216 1.00 53.06 138 GLN A O 1
ATOM 1162 N N . SER A 1 139 ? -30.906 3.095 28.213 1.00 53.69 139 SER A N 1
ATOM 1163 C CA . SER A 1 139 ? -32.012 2.754 29.120 1.00 53.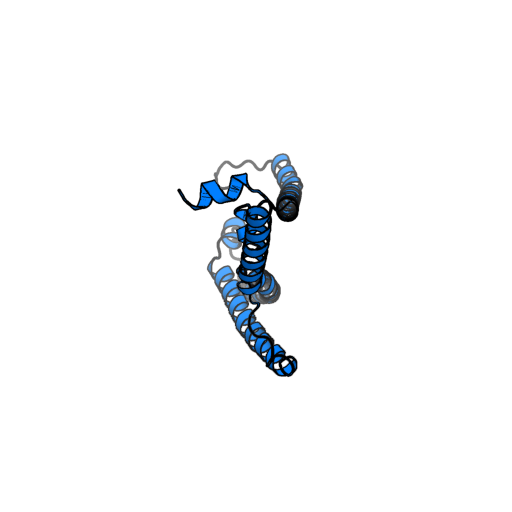69 139 SER A CA 1
ATOM 1164 C C . SER A 1 139 ? -31.866 3.354 30.526 1.00 53.69 139 SER A C 1
ATOM 1166 O O . SER A 1 139 ? -32.866 3.744 31.128 1.00 53.69 139 SER A O 1
ATOM 1168 N N . GLN A 1 140 ? -30.638 3.484 31.044 1.00 60.16 140 GLN A N 1
ATOM 1169 C CA . GLN A 1 140 ? -30.340 4.183 32.307 1.00 60.16 140 GLN A CA 1
ATOM 1170 C C . GLN A 1 140 ? -30.494 5.709 32.183 1.00 60.16 140 GLN A C 1
ATOM 1172 O O . GLN A 1 140 ? -30.991 6.355 33.104 1.00 60.16 140 GLN A O 1
ATOM 1177 N N . LEU A 1 141 ? -30.112 6.296 31.041 1.00 62.22 141 LEU A N 1
ATOM 1178 C CA . LEU A 1 141 ? -30.307 7.725 30.784 1.00 62.22 141 LEU A CA 1
ATOM 1179 C C . LEU A 1 141 ? -31.796 8.058 30.625 1.00 62.22 141 LEU A C 1
ATOM 1181 O O . LEU A 1 141 ? -32.251 9.028 31.218 1.00 62.22 141 LEU A O 1
ATOM 1185 N N . ASP A 1 142 ? -32.558 7.223 29.913 1.00 58.34 142 ASP A N 1
ATOM 1186 C CA . ASP A 1 142 ? -33.998 7.397 29.688 1.00 58.34 142 ASP A CA 1
ATOM 1187 C C . ASP A 1 142 ? -34.818 7.188 30.975 1.00 58.34 142 ASP A C 1
ATOM 1189 O O . ASP A 1 142 ? -35.810 7.883 31.208 1.00 58.34 142 ASP A O 1
ATOM 1193 N N . SER A 1 143 ? -34.392 6.278 31.859 1.00 60.06 143 SER A N 1
ATOM 1194 C CA . SER A 1 143 ? -35.020 6.089 33.177 1.00 60.06 143 SER A CA 1
ATOM 1195 C C . SER A 1 143 ? -34.675 7.212 34.162 1.00 60.06 143 SER A C 1
ATOM 1197 O O . SER A 1 143 ? -35.564 7.674 34.880 1.00 60.06 143 SER A O 1
ATOM 1199 N N . ALA A 1 144 ? -33.445 7.738 34.139 1.00 68.12 144 ALA A N 1
ATOM 1200 C CA . ALA A 1 144 ? -33.076 8.933 34.901 1.00 68.12 144 ALA A CA 1
ATOM 1201 C C . ALA A 1 144 ? -33.817 10.193 34.406 1.00 68.12 144 ALA A C 1
ATOM 1203 O O . ALA A 1 144 ? -34.297 10.988 35.217 1.00 68.12 144 ALA A O 1
ATOM 1204 N N . LEU A 1 145 ? -33.986 10.346 33.086 1.00 66.81 145 LEU A N 1
ATOM 1205 C CA . LEU A 1 145 ? -34.760 11.434 32.476 1.00 66.81 145 LEU A CA 1
ATOM 1206 C C . LEU A 1 145 ? -36.245 11.347 32.842 1.00 66.81 145 LEU A C 1
ATOM 1208 O O . LEU A 1 145 ? -36.829 12.356 33.230 1.00 66.81 145 LEU A O 1
ATOM 1212 N N . ASN A 1 146 ? -36.845 10.152 32.789 1.00 64.62 146 ASN A N 1
ATOM 1213 C CA . ASN A 1 146 ? -38.242 9.945 33.181 1.00 64.62 146 ASN A CA 1
ATOM 1214 C C . ASN A 1 146 ? -38.480 10.188 34.677 1.00 64.62 146 ASN A C 1
ATOM 1216 O O . ASN A 1 146 ? -39.481 10.811 35.029 1.00 64.62 146 ASN A O 1
ATOM 1220 N N . SER A 1 147 ? -37.550 9.773 35.544 1.00 67.44 147 SER A N 1
ATOM 1221 C CA . SER A 1 147 ? -37.637 10.032 36.987 1.00 67.44 147 SER A CA 1
ATOM 1222 C C . SER A 1 147 ? -37.475 11.517 37.323 1.00 67.44 147 SER A C 1
ATOM 1224 O O . SER A 1 147 ? -38.138 12.023 38.227 1.00 67.44 147 SER A O 1
ATOM 1226 N N . SER A 1 148 ? -36.613 12.241 36.602 1.00 65.50 148 SER A N 1
ATOM 1227 C CA . SER A 1 148 ? -36.457 13.688 36.783 1.00 65.50 148 SER A CA 1
ATOM 1228 C C . SER A 1 148 ? -37.696 14.443 36.289 1.00 65.50 148 SER A C 1
ATOM 1230 O O . SER A 1 148 ? -38.210 15.311 36.995 1.00 65.50 148 SER A O 1
ATOM 1232 N N . LYS A 1 149 ? -38.264 14.039 35.142 1.00 60.12 149 LYS A N 1
ATOM 1233 C CA . LYS A 1 149 ? -39.513 14.606 34.615 1.00 60.12 149 LYS A CA 1
ATOM 1234 C C . LYS A 1 149 ? -40.676 14.428 35.594 1.00 60.12 149 LYS A C 1
ATOM 1236 O O . LYS A 1 149 ? -41.389 15.391 35.853 1.00 60.12 149 LYS A O 1
ATOM 1241 N N . SER A 1 150 ? -40.863 13.234 36.170 1.00 60.44 150 SER A N 1
ATOM 1242 C CA . SER A 1 150 ? -41.955 12.974 37.123 1.00 60.44 150 SER A CA 1
ATOM 1243 C C . SER A 1 150 ? -41.859 13.803 38.404 1.00 60.44 150 SER A C 1
ATOM 1245 O O . SER A 1 150 ? -42.890 14.171 38.960 1.00 60.44 150 SER A O 1
ATOM 1247 N N . ILE A 1 151 ? -40.643 14.120 38.861 1.00 62.62 151 ILE A N 1
ATOM 1248 C CA . ILE A 1 151 ? -40.443 14.975 40.037 1.00 62.62 151 ILE A CA 1
ATOM 1249 C C . ILE A 1 151 ? -40.841 16.421 39.720 1.00 62.62 151 ILE A C 1
ATOM 1251 O O . ILE A 1 151 ? -41.587 17.008 40.497 1.00 62.62 151 ILE A O 1
ATOM 1255 N N . ILE A 1 152 ? -40.452 16.953 38.555 1.00 59.72 152 ILE A N 1
ATOM 1256 C CA . ILE A 1 152 ? -40.809 18.321 38.136 1.00 59.72 152 ILE A CA 1
ATOM 1257 C C . ILE A 1 152 ? -42.335 18.475 37.974 1.00 59.72 152 ILE A C 1
ATOM 1259 O O . ILE A 1 152 ? -42.916 19.429 38.488 1.00 59.72 152 ILE A O 1
ATOM 1263 N N . TYR A 1 153 ? -43.018 17.491 37.373 1.00 56.28 153 TYR A N 1
ATOM 1264 C CA . TYR A 1 153 ? -44.490 17.482 37.281 1.00 56.28 153 TYR A CA 1
ATOM 1265 C C . TYR A 1 153 ? -45.198 17.350 38.639 1.00 56.28 153 TYR A C 1
ATOM 1267 O O . TYR A 1 153 ? -46.371 17.701 38.759 1.00 56.28 153 TYR A O 1
ATOM 1275 N N . SER A 1 154 ? -44.520 16.824 39.663 1.00 56.06 154 SER A N 1
ATOM 1276 C CA . SER A 1 154 ? -45.089 16.706 41.006 1.00 56.06 154 SER A CA 1
ATOM 1277 C C . SER A 1 154 ? -45.001 18.011 41.803 1.00 56.06 154 SER A C 1
ATOM 1279 O O . SER A 1 154 ? -45.805 18.196 42.717 1.00 56.06 154 SER A O 1
ATOM 1281 N N . THR A 1 155 ? -44.047 18.889 41.481 1.00 60.38 155 THR A N 1
ATOM 1282 C CA . THR A 1 155 ? -43.812 20.168 42.172 1.00 60.38 155 THR A CA 1
ATOM 1283 C C . THR A 1 155 ? -44.524 21.363 41.537 1.00 60.38 155 THR A C 1
ATOM 1285 O O . THR A 1 155 ? -44.826 22.311 42.255 1.00 60.38 155 THR A O 1
ATOM 1288 N N . ASP A 1 156 ? -44.854 21.310 40.242 1.00 54.78 156 ASP A N 1
ATOM 1289 C CA . ASP A 1 156 ? -45.538 22.407 39.546 1.00 54.78 156 ASP A CA 1
ATOM 1290 C C . ASP A 1 156 ? -47.065 22.185 39.466 1.00 54.78 156 ASP A C 1
ATOM 1292 O O . ASP A 1 156 ? -47.521 21.281 38.758 1.00 54.78 156 ASP A O 1
ATOM 1296 N N . PRO A 1 157 ? -47.901 23.017 40.123 1.00 59.41 157 PRO A N 1
ATOM 1297 C CA . PRO A 1 157 ? -49.358 22.841 40.132 1.00 59.41 157 PRO A CA 1
ATOM 1298 C C . PRO A 1 157 ? -50.006 23.032 38.749 1.00 59.41 157 PRO A C 1
ATOM 1300 O O . PRO A 1 157 ? -51.047 22.444 38.479 1.00 59.41 157 PRO A O 1
ATOM 1303 N N . ILE A 1 158 ? -49.365 23.791 37.853 1.00 58.16 158 ILE A N 1
ATOM 1304 C CA . ILE A 1 158 ? -49.838 24.076 36.485 1.00 58.16 158 ILE A CA 1
ATOM 1305 C C . ILE A 1 158 ? -49.579 22.888 35.540 1.00 58.16 158 ILE A C 1
ATOM 1307 O O . ILE A 1 158 ? -50.319 22.658 34.586 1.00 58.16 158 ILE A O 1
ATOM 1311 N N . ALA A 1 159 ? -48.543 22.088 35.806 1.00 56.94 159 ALA A N 1
ATOM 1312 C CA . ALA A 1 159 ? -48.131 21.004 34.919 1.00 56.94 159 ALA A CA 1
ATOM 1313 C C . ALA A 1 159 ? -48.967 19.718 35.101 1.00 56.94 159 ALA A C 1
ATOM 1315 O O . ALA A 1 159 ? -48.977 18.867 34.210 1.00 56.94 159 ALA A O 1
ATOM 1316 N N . LYS A 1 160 ? -49.706 19.588 36.217 1.00 54.28 160 LYS A N 1
ATOM 1317 C CA . LYS A 1 160 ? -50.676 18.501 36.441 1.00 54.28 160 LYS A CA 1
ATOM 1318 C C . LYS A 1 160 ? -51.919 18.615 35.554 1.00 54.28 160 LYS A C 1
ATOM 1320 O O . LYS A 1 160 ? -52.393 17.591 35.078 1.00 54.28 160 LYS A O 1
ATOM 1325 N N . GLU A 1 161 ? -52.404 19.824 35.266 1.00 57.88 161 GLU A N 1
ATOM 1326 C CA . GLU A 1 161 ? -53.594 20.017 34.416 1.00 57.88 161 GLU A CA 1
ATOM 1327 C C . GLU A 1 161 ? -53.362 19.654 32.940 1.00 57.88 161 GLU A C 1
ATOM 1329 O O . GLU A 1 161 ? -54.293 19.247 32.253 1.00 57.88 161 GLU A O 1
ATOM 1334 N N . LEU A 1 162 ? -52.124 19.749 32.443 1.00 60.31 162 LEU A N 1
ATOM 1335 C CA . LEU A 1 162 ? -51.786 19.419 31.049 1.00 60.31 162 LEU A CA 1
ATOM 1336 C C . LEU A 1 162 ? -51.600 17.914 30.791 1.00 60.31 162 LEU A C 1
ATOM 1338 O O . LEU A 1 162 ? -51.449 17.510 29.643 1.00 60.31 162 LEU A O 1
ATOM 1342 N N . LYS A 1 163 ? -51.564 17.085 31.840 1.00 57.22 163 LYS A N 1
ATOM 1343 C CA . LYS A 1 163 ? -51.464 15.619 31.731 1.00 57.22 163 LYS A CA 1
ATOM 1344 C C . LYS A 1 163 ? -52.839 14.956 31.565 1.00 57.22 163 LYS A C 1
ATOM 1346 O O . LYS A 1 163 ? -52.894 13.852 31.032 1.00 57.22 163 LYS A O 1
ATOM 1351 N N . ASP A 1 164 ? -53.896 15.615 32.042 1.00 55.56 164 ASP A N 1
ATOM 1352 C CA . ASP A 1 164 ? -55.265 15.082 32.150 1.00 55.56 164 ASP A CA 1
ATOM 1353 C C . ASP A 1 164 ? -56.216 15.581 31.041 1.00 55.56 164 ASP A C 1
ATOM 1355 O O . ASP A 1 164 ? -57.413 15.294 31.065 1.00 55.56 164 ASP A O 1
ATOM 1359 N N . ARG A 1 165 ? -55.692 16.318 30.054 1.00 51.03 165 ARG A N 1
ATOM 1360 C CA . ARG A 1 165 ? -56.370 16.645 28.791 1.00 51.03 165 ARG A CA 1
ATOM 1361 C C . ARG A 1 165 ? -55.715 15.909 27.633 1.00 51.03 165 ARG A C 1
ATOM 1363 O O . ARG A 1 165 ? -56.468 15.504 26.723 1.00 51.03 165 ARG A O 1
#

pLDDT: mean 72.6, std 14.0, range [39.62, 96.0]

Secondary structure (DSSP, 8-state):
---TT----HHHHHHHHHHHHHHHHHHHHHHHHHHHTT---HHHHHHTSHHHHHHHHHHHHHHHHHHHHHHHHHHH--S-----HHHHHHH-HHHHHHHHHHHHHHHHHHHHHHHHHHHHHHGGG-S------HHHHHHHHHHHHHHHHHHHHHH-HHHHHTT--